Protein AF-A0A1Y3ZPA9-F1 (afdb_monomer_lite)

Secondary structure (DSSP, 8-state):
-HHHHHHHHHHHHHHTT--HHHHHHHHHHHHHHTT-HHHHHHHHHHTHHHHTTS-HHHHHHHHHHHHHHHHHTT-------

pLDDT: mean 86.49, std 12.92, range [49.25, 97.94]

Foldseek 3Di:
DVVVVVVVVVVCVVPVQDPPVLVVLLVVLVVCLPPPLVVSLVSLVVCVVVLVVHDPVSVVSSLVSNQSSCVVVVHDPPPPD

Radius of gyration: 17.1 Å; chains: 1; bounding box: 28×37×48 Å

Sequence (81 aa):
MKRLLYWIGLLIGITACANPKGEDVLAEAERLMQAYPDSALSLLEQAEKESATYPRRNRMHYRLLQAEAMNKAYLPLDCSF

Structure (mmCIF, N/CA/C/O backbone):
data_AF-A0A1Y3ZPA9-F1
#
_entry.id   AF-A0A1Y3ZPA9-F1
#
loop_
_atom_site.group_PDB
_atom_site.id
_atom_site.type_symbol
_atom_site.label_atom_id
_atom_site.label_alt_id
_atom_site.label_comp_id
_atom_site.label_asym_id
_atom_site.label_entity_id
_atom_site.label_seq_id
_atom_site.pdbx_PDB_ins_code
_atom_site.Cartn_x
_atom_site.Cartn_y
_atom_site.Cartn_z
_atom_site.occupancy
_atom_site.B_iso_or_equiv
_atom_site.auth_seq_id
_atom_site.auth_comp_id
_atom_site.auth_asym_id
_atom_site.auth_atom_id
_atom_site.pdbx_PDB_model_num
ATOM 1 N N . MET A 1 1 ? 16.366 -21.689 -38.241 1.00 54.91 1 MET A N 1
ATOM 2 C CA . MET A 1 1 ? 16.915 -21.341 -36.907 1.00 54.91 1 MET A CA 1
ATOM 3 C C . MET A 1 1 ? 16.737 -19.863 -36.540 1.00 54.91 1 MET A C 1
ATOM 5 O O . MET A 1 1 ? 16.317 -19.595 -35.429 1.00 54.91 1 MET A O 1
ATOM 9 N N . LYS A 1 2 ? 16.940 -18.897 -37.454 1.00 61.94 2 LYS A N 1
ATOM 10 C CA . LYS A 1 2 ? 16.790 -17.449 -37.161 1.00 61.94 2 LYS A CA 1
ATOM 11 C C . LYS A 1 2 ? 15.383 -17.019 -36.702 1.00 61.94 2 LYS A C 1
ATOM 13 O O . LYS A 1 2 ? 15.262 -16.160 -35.846 1.00 61.94 2 LYS A O 1
ATOM 18 N N . ARG A 1 3 ? 14.320 -17.659 -37.214 1.00 70.06 3 ARG A N 1
ATOM 19 C CA . ARG A 1 3 ? 12.931 -17.398 -36.783 1.00 70.06 3 ARG A CA 1
ATOM 20 C C . ARG A 1 3 ? 12.698 -17.687 -35.296 1.00 70.06 3 ARG A C 1
ATOM 22 O O . ARG A 1 3 ? 11.987 -16.928 -34.660 1.00 70.06 3 ARG A O 1
ATOM 29 N N . LEU A 1 4 ? 13.321 -18.729 -34.739 1.00 76.94 4 LEU A N 1
ATOM 30 C CA . LEU A 1 4 ? 13.188 -19.069 -33.315 1.00 76.94 4 LEU A CA 1
ATOM 31 C C . LEU A 1 4 ? 13.786 -17.982 -32.414 1.00 76.94 4 LEU A C 1
ATOM 33 O O . LEU A 1 4 ? 13.202 -17.661 -31.389 1.00 76.94 4 LEU A O 1
ATOM 37 N N . LEU A 1 5 ? 14.888 -17.353 -32.836 1.00 78.25 5 LEU A N 1
ATOM 38 C CA . LEU A 1 5 ? 15.505 -16.248 -32.096 1.00 78.25 5 LEU A CA 1
ATOM 39 C C . LEU A 1 5 ? 14.598 -15.008 -32.032 1.00 78.25 5 LEU A C 1
ATOM 41 O O . LEU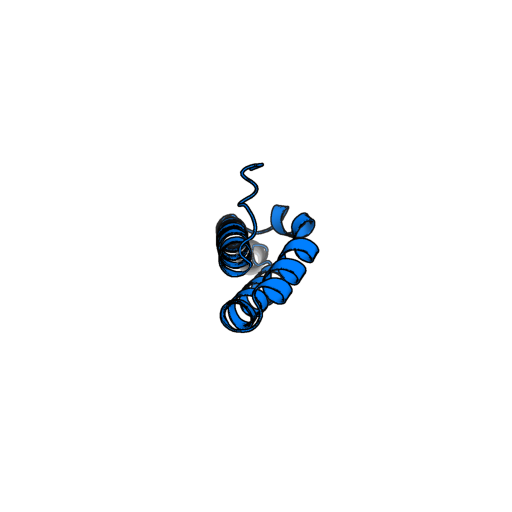 A 1 5 ? 14.536 -14.364 -30.991 1.00 78.25 5 LEU A O 1
ATOM 45 N N . TYR A 1 6 ? 13.841 -14.714 -33.096 1.00 80.56 6 TYR A N 1
ATOM 46 C CA . TYR A 1 6 ? 12.851 -13.629 -33.079 1.00 80.56 6 TYR A CA 1
ATOM 47 C C . TYR A 1 6 ? 11.695 -13.904 -32.109 1.00 80.56 6 TYR A C 1
ATOM 49 O O . TYR A 1 6 ? 11.291 -13.004 -31.379 1.00 80.56 6 TYR A O 1
ATOM 57 N N . TRP A 1 7 ? 11.197 -15.144 -32.053 1.00 83.12 7 TRP A N 1
ATOM 58 C CA . TRP A 1 7 ? 10.152 -15.533 -31.098 1.00 83.12 7 TRP A CA 1
ATOM 59 C C . TRP A 1 7 ? 10.635 -15.470 -29.646 1.00 83.12 7 TRP A C 1
ATOM 61 O O . TRP A 1 7 ? 9.902 -15.003 -28.779 1.00 83.12 7 TRP A O 1
ATOM 71 N N . ILE A 1 8 ? 11.881 -15.877 -29.387 1.00 81.44 8 ILE A N 1
ATOM 72 C CA . ILE A 1 8 ? 12.495 -15.793 -28.055 1.00 81.44 8 ILE A CA 1
ATOM 73 C C . ILE A 1 8 ? 12.675 -14.328 -27.632 1.00 81.44 8 ILE A C 1
ATOM 75 O O . ILE A 1 8 ? 12.307 -13.970 -26.516 1.00 81.44 8 ILE A O 1
ATOM 79 N N . GLY A 1 9 ? 13.169 -13.461 -28.523 1.00 78.69 9 GLY A N 1
ATOM 80 C CA . GLY A 1 9 ? 13.302 -12.027 -28.240 1.00 78.69 9 GLY A CA 1
ATOM 81 C C . GLY A 1 9 ? 11.960 -11.343 -27.960 1.00 78.69 9 GLY A C 1
ATOM 82 O O . GLY A 1 9 ? 11.865 -10.523 -27.049 1.00 78.69 9 GLY A O 1
ATOM 83 N N . LEU A 1 10 ? 10.908 -11.729 -28.690 1.00 79.31 10 LEU A N 1
ATOM 84 C CA . LEU A 1 10 ? 9.550 -11.228 -28.470 1.00 79.31 10 LEU A CA 1
ATOM 85 C C . LEU A 1 10 ? 8.991 -11.665 -27.105 1.00 79.31 10 LEU A C 1
ATOM 87 O O . LEU A 1 10 ? 8.413 -10.846 -26.397 1.00 79.31 10 LEU A O 1
ATOM 91 N N . LEU A 1 11 ? 9.194 -12.927 -26.713 1.00 76.94 11 LEU A N 1
ATOM 92 C CA . LEU A 1 11 ? 8.728 -13.455 -25.425 1.00 76.94 11 LEU A CA 1
ATOM 93 C C . LEU A 1 11 ? 9.402 -12.762 -24.232 1.00 76.94 11 LEU A C 1
ATOM 95 O O . LEU A 1 11 ? 8.712 -12.366 -23.296 1.00 76.94 11 LEU A O 1
ATOM 99 N N . ILE A 1 12 ? 10.721 -12.549 -24.291 1.00 71.56 12 ILE A N 1
ATOM 100 C CA . ILE A 1 12 ? 11.479 -11.879 -23.218 1.00 71.56 12 ILE A CA 1
ATOM 101 C C . ILE A 1 12 ? 11.029 -10.419 -23.052 1.00 71.56 12 ILE A C 1
ATOM 103 O O . ILE A 1 12 ? 10.922 -9.927 -21.928 1.00 71.56 12 ILE A O 1
ATOM 107 N N . GLY A 1 13 ? 10.723 -9.733 -24.159 1.00 70.25 13 GLY A N 1
ATOM 108 C CA . GLY A 1 13 ? 10.249 -8.347 -24.132 1.00 70.25 13 GLY A CA 1
ATOM 109 C C . GLY A 1 13 ? 8.891 -8.171 -23.446 1.00 70.25 13 GLY A C 1
ATOM 110 O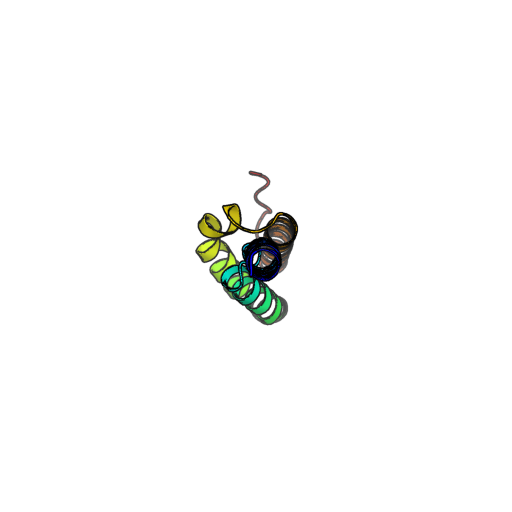 O . GLY A 1 13 ? 8.658 -7.139 -22.826 1.00 70.25 13 GLY A O 1
ATOM 111 N N . ILE A 1 14 ? 8.013 -9.177 -23.510 1.00 67.50 14 ILE A N 1
ATOM 112 C CA . ILE A 1 14 ? 6.671 -9.107 -22.908 1.00 67.50 14 ILE A CA 1
ATOM 113 C C . ILE A 1 14 ? 6.720 -9.435 -21.407 1.00 67.50 14 ILE A C 1
ATOM 115 O O . ILE A 1 14 ? 5.980 -8.842 -20.624 1.00 67.50 14 ILE A O 1
ATOM 119 N N . THR A 1 15 ? 7.606 -10.337 -20.972 1.00 65.25 15 THR A N 1
ATOM 120 C CA . THR A 1 15 ? 7.690 -10.748 -19.557 1.00 65.25 15 THR A CA 1
ATOM 121 C C . THR A 1 15 ? 8.510 -9.798 -18.682 1.00 65.25 15 THR A C 1
ATOM 123 O O . THR A 1 15 ? 8.334 -9.795 -17.467 1.00 65.25 15 THR A O 1
ATOM 126 N N . ALA A 1 16 ? 9.385 -8.971 -19.264 1.00 61.03 16 ALA A N 1
ATOM 127 C CA . ALA A 1 16 ? 10.248 -8.052 -18.511 1.00 61.03 16 ALA A CA 1
ATOM 128 C C . ALA A 1 16 ? 9.493 -6.905 -17.801 1.00 61.03 16 ALA A C 1
ATOM 130 O O . ALA A 1 16 ? 10.071 -6.222 -16.960 1.00 61.03 16 ALA A O 1
ATOM 131 N N . CYS A 1 17 ? 8.214 -6.683 -18.122 1.00 60.91 17 CYS A N 1
ATOM 132 C CA . CYS A 1 17 ? 7.399 -5.626 -17.516 1.00 60.91 17 CYS A CA 1
ATOM 133 C C . CYS A 1 17 ? 6.612 -6.061 -16.268 1.00 60.91 17 CYS A C 1
ATOM 135 O O . CYS A 1 17 ? 5.933 -5.223 -15.671 1.00 60.91 17 CYS A O 1
ATOM 137 N N . ALA A 1 18 ? 6.672 -7.333 -15.867 1.00 64.62 18 ALA A N 1
ATOM 138 C CA . ALA A 1 18 ? 6.013 -7.799 -14.651 1.00 64.62 18 ALA A CA 1
ATOM 139 C C . ALA A 1 18 ? 6.912 -7.538 -13.432 1.00 64.62 18 ALA A C 1
ATOM 141 O O . ALA A 1 18 ? 8.020 -8.067 -13.353 1.00 64.62 18 ALA A O 1
ATOM 142 N N . ASN A 1 19 ? 6.435 -6.736 -12.474 1.00 68.44 19 ASN A N 1
ATOM 143 C CA . ASN A 1 19 ? 7.048 -6.628 -11.149 1.00 68.44 19 ASN A CA 1
ATOM 144 C C . ASN A 1 19 ? 6.183 -7.412 -10.142 1.00 68.44 19 ASN A C 1
ATOM 146 O O . ASN A 1 19 ? 5.278 -6.817 -9.553 1.00 68.44 19 ASN A O 1
ATOM 150 N N . PRO A 1 20 ? 6.426 -8.727 -9.961 1.00 72.44 20 PRO A N 1
ATOM 151 C CA . PRO A 1 20 ? 5.588 -9.574 -9.111 1.00 72.44 20 PRO A CA 1
ATOM 152 C C . PRO A 1 20 ? 5.651 -9.159 -7.637 1.00 72.44 20 PRO A C 1
ATOM 154 O O . PRO A 1 20 ? 4.640 -9.193 -6.949 1.00 72.44 20 PRO A O 1
ATOM 157 N N . LYS A 1 21 ? 6.808 -8.667 -7.170 1.00 77.19 21 LYS A N 1
ATOM 158 C CA . LYS A 1 21 ? 6.977 -8.226 -5.777 1.00 77.19 21 LYS A CA 1
ATOM 159 C C . LYS A 1 21 ? 6.044 -7.074 -5.418 1.00 77.19 21 LYS A C 1
ATOM 161 O O . LYS A 1 21 ? 5.471 -7.065 -4.335 1.00 77.19 21 LYS A O 1
ATOM 166 N N . GLY A 1 22 ? 5.869 -6.121 -6.334 1.00 83.12 22 GLY A N 1
ATOM 167 C CA . GLY A 1 22 ? 4.934 -5.019 -6.127 1.00 83.12 22 GLY A CA 1
ATOM 168 C C . GLY A 1 22 ? 3.478 -5.476 -6.073 1.00 83.12 22 GLY A C 1
ATOM 169 O O . GLY A 1 22 ? 2.688 -4.888 -5.348 1.00 83.12 22 GLY A O 1
ATOM 170 N N . GLU A 1 23 ? 3.105 -6.526 -6.806 1.00 88.50 23 GLU A N 1
ATOM 171 C CA . GLU A 1 23 ? 1.730 -7.039 -6.789 1.00 88.50 23 GLU A CA 1
ATOM 172 C C . GLU A 1 23 ? 1.395 -7.755 -5.481 1.00 88.50 23 GLU A C 1
ATOM 174 O O . GLU A 1 23 ? 0.324 -7.507 -4.928 1.00 88.50 23 GLU A O 1
ATOM 179 N N . ASP A 1 24 ? 2.328 -8.541 -4.942 1.00 92.81 24 ASP A N 1
ATOM 180 C CA . ASP A 1 24 ? 2.149 -9.235 -3.661 1.00 92.81 24 ASP A CA 1
ATOM 181 C C . ASP A 1 24 ? 1.958 -8.247 -2.499 1.00 92.81 24 ASP A C 1
ATOM 183 O O . ASP A 1 24 ? 1.060 -8.413 -1.672 1.00 92.81 24 ASP A O 1
ATOM 187 N N . VAL A 1 25 ? 2.761 -7.175 -2.463 1.00 95.06 25 VAL A N 1
ATOM 188 C CA . VAL A 1 25 ? 2.650 -6.122 -1.438 1.00 95.06 25 VAL A CA 1
ATOM 189 C C . VAL A 1 25 ? 1.297 -5.414 -1.513 1.00 95.06 25 VAL A C 1
ATOM 191 O O . VAL A 1 25 ? 0.661 -5.190 -0.484 1.00 95.06 25 VAL A O 1
ATOM 194 N N . LEU A 1 26 ? 0.838 -5.069 -2.721 1.00 96.88 26 LEU A N 1
ATOM 195 C CA . LEU A 1 26 ? -0.446 -4.389 -2.906 1.00 96.88 26 LEU A CA 1
ATOM 196 C C . LEU A 1 26 ? -1.625 -5.287 -2.518 1.00 96.88 26 LEU A C 1
ATOM 198 O O . LEU A 1 26 ? -2.553 -4.813 -1.865 1.00 96.88 26 LEU A O 1
ATOM 202 N N . ALA A 1 27 ? -1.574 -6.572 -2.874 1.00 97.06 27 ALA A N 1
ATOM 203 C CA . ALA A 1 27 ? -2.610 -7.534 -2.508 1.00 97.06 27 ALA A CA 1
ATOM 204 C C . ALA A 1 27 ? -2.690 -7.738 -0.985 1.00 97.06 27 ALA A C 1
ATOM 206 O O . ALA A 1 27 ? -3.782 -7.800 -0.418 1.00 97.06 27 ALA A O 1
ATOM 207 N N . GLU A 1 28 ? -1.543 -7.799 -0.306 1.00 97.25 28 GLU A N 1
ATOM 208 C CA . GLU A 1 28 ? -1.509 -7.926 1.151 1.00 97.25 28 GLU A CA 1
ATOM 209 C C . GLU A 1 28 ? -2.005 -6.653 1.852 1.00 97.25 28 GLU A C 1
ATOM 211 O O . GLU A 1 28 ? -2.773 -6.738 2.813 1.00 97.25 28 GLU A O 1
ATOM 216 N N . ALA A 1 29 ? -1.649 -5.470 1.342 1.00 97.56 29 ALA A N 1
ATOM 217 C CA . ALA A 1 29 ? -2.174 -4.206 1.857 1.00 97.56 29 ALA A CA 1
ATOM 218 C C . ALA A 1 29 ? -3.707 -4.132 1.726 1.00 97.56 29 ALA A C 1
ATOM 220 O O . ALA A 1 29 ? -4.389 -3.754 2.679 1.00 97.56 29 ALA A O 1
ATOM 221 N N . GLU A 1 30 ? -4.262 -4.551 0.585 1.00 97.81 30 GLU A N 1
ATOM 222 C CA . GLU A 1 30 ? -5.712 -4.607 0.356 1.00 97.81 30 GLU A CA 1
ATOM 223 C C . GLU A 1 30 ? -6.406 -5.600 1.306 1.00 97.81 30 GLU A C 1
ATOM 225 O O . GLU A 1 30 ? -7.461 -5.295 1.872 1.00 97.81 30 GLU A O 1
ATOM 230 N N . ARG A 1 31 ? -5.778 -6.755 1.568 1.00 97.88 31 ARG A N 1
ATOM 231 C CA . ARG A 1 31 ? -6.271 -7.751 2.534 1.00 97.88 31 ARG A CA 1
ATOM 232 C C . ARG A 1 31 ? -6.338 -7.195 3.958 1.00 97.88 31 ARG A C 1
ATOM 234 O O . ARG A 1 31 ? -7.305 -7.459 4.675 1.00 97.88 31 ARG A O 1
ATOM 241 N N . LEU A 1 32 ? -5.320 -6.443 4.375 1.00 97.94 32 LEU A N 1
ATOM 242 C CA . LEU A 1 32 ? -5.248 -5.845 5.711 1.00 97.94 32 LEU A CA 1
ATOM 243 C C . LEU A 1 32 ? -6.174 -4.631 5.862 1.00 97.94 32 LEU A C 1
ATOM 245 O O . LEU A 1 32 ? -6.651 -4.374 6.966 1.00 97.94 32 LEU A O 1
ATOM 249 N N . MET A 1 33 ? -6.477 -3.929 4.768 1.00 97.81 33 MET A N 1
ATOM 250 C CA . MET A 1 33 ? -7.144 -2.622 4.741 1.00 97.81 33 MET A CA 1
ATOM 251 C C . MET A 1 33 ? -8.387 -2.507 5.632 1.00 97.81 33 MET A C 1
ATOM 253 O O . MET A 1 33 ? -8.591 -1.499 6.306 1.00 97.81 33 MET A O 1
ATOM 257 N N . GLN A 1 34 ? -9.253 -3.524 5.621 1.00 95.62 34 GLN A N 1
ATOM 258 C CA . GLN A 1 34 ? -10.536 -3.452 6.324 1.00 95.62 34 GLN A CA 1
ATOM 259 C C . GLN A 1 34 ? -10.416 -3.699 7.830 1.00 95.62 34 GLN A C 1
ATOM 261 O O . GLN A 1 34 ? -11.163 -3.098 8.597 1.00 95.62 34 GLN A O 1
ATOM 266 N N . ALA A 1 35 ? -9.505 -4.579 8.251 1.00 97.06 35 ALA A N 1
ATOM 267 C CA . ALA A 1 35 ? -9.375 -4.991 9.650 1.00 97.06 35 ALA A CA 1
ATOM 268 C C . ALA A 1 35 ? -8.252 -4.249 10.390 1.00 97.06 35 ALA A C 1
ATOM 270 O O . ALA A 1 35 ? -8.375 -3.990 11.585 1.00 97.06 35 ALA A O 1
ATOM 271 N N . TYR A 1 36 ? -7.173 -3.908 9.681 1.00 97.56 36 TYR A N 1
ATOM 272 C CA . TYR A 1 36 ? -5.934 -3.361 10.235 1.00 97.56 36 TYR A CA 1
ATOM 273 C C . TYR A 1 36 ? -5.360 -2.263 9.314 1.00 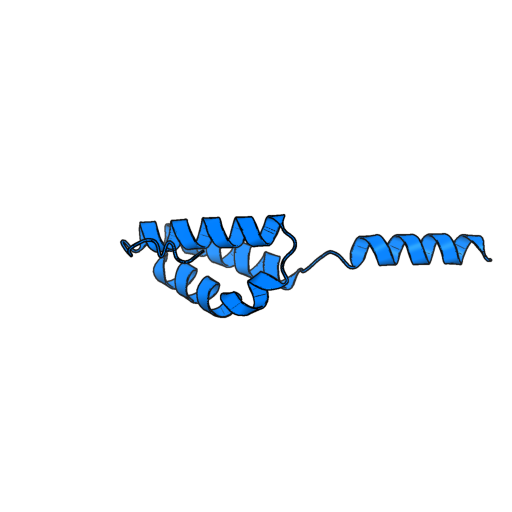97.56 36 TYR A C 1
ATOM 275 O O . TYR A 1 36 ? -4.302 -2.460 8.706 1.00 97.56 36 TYR A O 1
ATOM 283 N N . PRO A 1 37 ? -6.037 -1.104 9.186 1.00 96.56 37 PRO A N 1
ATOM 284 C CA . PRO A 1 37 ? -5.611 -0.031 8.282 1.00 96.56 37 PRO A CA 1
ATOM 285 C C . PRO A 1 37 ? -4.214 0.515 8.613 1.00 96.56 37 PRO A C 1
ATOM 287 O O . PRO A 1 37 ? -3.447 0.795 7.698 1.00 96.56 37 PRO A O 1
ATOM 290 N N . ASP A 1 38 ? -3.830 0.566 9.891 1.00 96.31 38 ASP A N 1
ATOM 291 C CA . ASP A 1 38 ? -2.483 0.990 10.305 1.00 96.31 38 ASP A CA 1
ATOM 292 C C . ASP A 1 38 ? -1.398 0.009 9.837 1.00 96.31 38 ASP A C 1
ATOM 294 O O . ASP A 1 38 ? -0.311 0.407 9.420 1.00 96.31 38 ASP A O 1
ATOM 298 N N . SER A 1 39 ? -1.690 -1.296 9.866 1.00 96.75 39 SER A N 1
ATOM 299 C CA . SER A 1 39 ? -0.773 -2.322 9.357 1.00 96.75 39 SER A CA 1
ATOM 300 C C . SER A 1 39 ? -0.667 -2.272 7.835 1.00 96.75 39 SER A C 1
ATOM 302 O O . SER A 1 39 ? 0.434 -2.409 7.302 1.00 96.75 39 SER A O 1
ATOM 304 N N . ALA A 1 40 ? -1.784 -2.029 7.140 1.00 97.56 40 ALA A N 1
ATOM 305 C CA . ALA A 1 40 ? -1.782 -1.795 5.698 1.00 97.56 40 ALA A CA 1
ATOM 306 C C . ALA A 1 40 ? -0.939 -0.559 5.340 1.00 97.56 40 ALA A C 1
ATOM 308 O O . ALA A 1 40 ? -0.115 -0.625 4.429 1.00 97.56 40 ALA A O 1
ATOM 309 N N . LEU A 1 41 ? -1.082 0.537 6.093 1.00 96.94 41 LEU A N 1
ATOM 310 C CA . LEU A 1 41 ? -0.292 1.750 5.896 1.00 96.94 41 LEU A CA 1
ATOM 311 C C . LEU A 1 41 ? 1.202 1.501 6.130 1.00 96.94 41 LEU A C 1
ATOM 313 O O . LEU A 1 41 ? 2.009 1.825 5.263 1.00 96.94 41 LEU A O 1
ATOM 317 N N . SER A 1 42 ? 1.570 0.851 7.238 1.00 97.06 42 SER A N 1
ATOM 318 C CA . SER A 1 42 ? 2.972 0.535 7.543 1.00 97.06 42 SER A CA 1
ATOM 319 C C . SER A 1 42 ? 3.623 -0.348 6.471 1.00 97.06 42 SER A C 1
ATOM 321 O O . SER A 1 42 ? 4.795 -0.161 6.136 1.00 97.06 42 SER A O 1
ATOM 323 N N . LEU A 1 43 ? 2.874 -1.299 5.904 1.00 97.06 43 LEU A N 1
ATOM 324 C CA . LEU A 1 43 ? 3.348 -2.124 4.792 1.00 97.06 43 LEU A CA 1
ATOM 325 C C . LEU A 1 43 ? 3.597 -1.285 3.527 1.00 97.06 43 LEU A C 1
ATOM 327 O O . LEU A 1 43 ? 4.614 -1.467 2.857 1.00 97.06 43 LEU A O 1
ATOM 331 N N . LEU A 1 44 ? 2.692 -0.354 3.211 1.00 96.00 44 LEU A N 1
ATOM 332 C CA . LEU A 1 44 ? 2.833 0.545 2.063 1.00 96.00 44 LEU A CA 1
ATOM 333 C C . LEU A 1 44 ? 4.020 1.504 2.243 1.00 96.00 44 LEU A C 1
ATOM 335 O O . LEU A 1 44 ? 4.809 1.665 1.316 1.00 96.00 44 LEU A O 1
ATOM 339 N N . GLU A 1 45 ? 4.219 2.066 3.435 1.00 95.06 45 GLU A N 1
ATOM 340 C CA . GLU A 1 45 ? 5.370 2.929 3.747 1.00 95.06 45 GLU A CA 1
ATOM 341 C C . GLU A 1 45 ? 6.711 2.204 3.567 1.00 95.06 45 GLU A C 1
ATOM 343 O O . GLU A 1 45 ? 7.654 2.756 2.997 1.00 95.06 45 GLU A O 1
ATOM 348 N N . GLN A 1 46 ? 6.799 0.932 3.969 1.00 94.75 46 GLN A N 1
ATOM 349 C CA . GLN A 1 46 ? 7.996 0.114 3.733 1.00 94.75 46 GLN A CA 1
ATOM 350 C C . GLN A 1 46 ? 8.29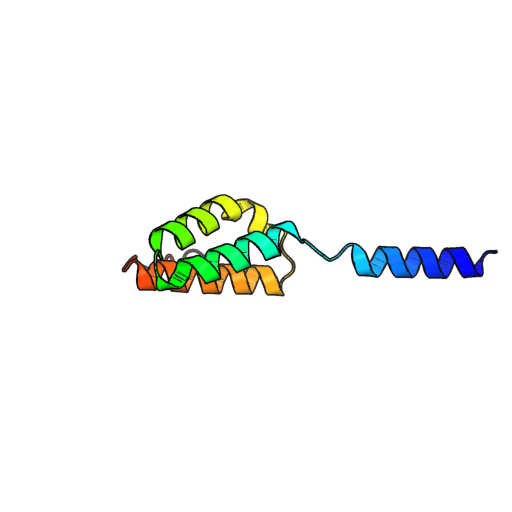5 -0.063 2.236 1.00 94.75 46 GLN A C 1
ATOM 352 O O . GLN A 1 46 ? 9.461 -0.149 1.838 1.00 94.75 46 GLN A O 1
ATOM 357 N N . ALA A 1 47 ? 7.254 -0.078 1.403 1.00 93.12 47 ALA A N 1
ATOM 358 C CA . ALA A 1 47 ? 7.353 -0.212 -0.044 1.00 93.12 47 ALA A CA 1
ATOM 359 C C . ALA A 1 47 ? 7.501 1.129 -0.789 1.00 93.12 47 ALA A C 1
ATOM 361 O O . ALA A 1 47 ? 7.659 1.121 -2.013 1.00 93.12 47 ALA A O 1
ATOM 362 N N . GLU A 1 48 ? 7.503 2.276 -0.099 1.00 93.25 48 GLU A N 1
ATOM 363 C CA . GLU A 1 48 ? 7.468 3.608 -0.722 1.00 93.25 48 GLU A CA 1
ATOM 364 C C . GLU A 1 48 ? 8.580 3.796 -1.765 1.00 93.25 48 GLU A C 1
ATOM 366 O O . GLU A 1 48 ? 8.318 4.184 -2.907 1.00 93.25 48 GLU A O 1
ATOM 371 N N . LYS A 1 49 ? 9.823 3.454 -1.409 1.00 90.50 49 LYS A N 1
ATOM 372 C CA . LYS A 1 49 ? 10.977 3.580 -2.317 1.00 90.50 49 LYS A CA 1
ATOM 373 C C . LYS A 1 49 ? 10.860 2.665 -3.533 1.00 90.50 49 LYS A C 1
ATOM 375 O O . LYS A 1 49 ? 11.233 3.057 -4.638 1.00 90.50 49 LYS A O 1
ATOM 380 N N . GLU A 1 50 ? 10.350 1.451 -3.340 1.00 90.25 50 GLU A N 1
ATOM 381 C CA . GLU A 1 50 ? 10.183 0.479 -4.423 1.00 90.25 50 GLU A CA 1
ATOM 382 C C . GLU A 1 50 ? 9.023 0.868 -5.350 1.00 90.25 50 GLU A C 1
ATOM 384 O O . GLU A 1 50 ? 9.099 0.640 -6.561 1.00 90.25 50 GLU A O 1
ATOM 389 N N . SER A 1 51 ? 8.003 1.550 -4.817 1.00 90.12 51 SER A N 1
ATOM 390 C CA . SER A 1 51 ? 6.814 1.979 -5.561 1.00 90.12 51 SER A CA 1
ATOM 391 C C . SER A 1 51 ? 7.131 2.867 -6.773 1.00 90.12 51 SER A C 1
ATOM 393 O O . SER A 1 51 ? 6.410 2.846 -7.775 1.00 90.12 51 SER A O 1
ATOM 395 N N . ALA A 1 52 ? 8.254 3.597 -6.743 1.00 89.31 52 A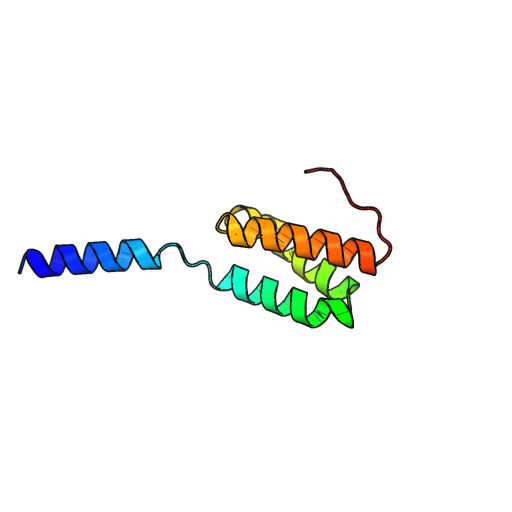LA A N 1
ATOM 396 C CA . ALA A 1 52 ? 8.733 4.405 -7.865 1.00 89.31 52 ALA A CA 1
ATOM 397 C C . ALA A 1 52 ? 9.079 3.563 -9.107 1.00 89.31 52 ALA A C 1
ATOM 399 O O . ALA A 1 52 ? 8.976 4.054 -10.234 1.00 89.31 52 ALA A O 1
ATOM 400 N N . THR A 1 53 ? 9.458 2.297 -8.905 1.00 88.88 53 THR A N 1
ATOM 401 C CA . THR A 1 53 ? 9.811 1.342 -9.968 1.00 88.88 53 THR A CA 1
ATOM 402 C C . THR A 1 53 ? 8.608 0.559 -10.492 1.00 88.88 53 THR A C 1
ATOM 404 O O . THR A 1 53 ? 8.728 -0.184 -11.468 1.00 88.88 53 THR A O 1
ATOM 407 N N . TYR A 1 54 ? 7.436 0.709 -9.866 1.00 89.56 54 TYR A N 1
ATOM 408 C CA . TYR A 1 54 ? 6.239 -0.008 -10.284 1.00 89.56 54 TYR A CA 1
ATOM 409 C C . TYR A 1 54 ? 5.766 0.457 -11.665 1.00 89.56 54 TYR A C 1
ATOM 411 O O . TYR A 1 54 ? 5.834 1.650 -11.989 1.00 89.56 54 TYR A O 1
ATOM 419 N N . PRO A 1 55 ? 5.186 -0.455 -12.470 1.00 89.38 55 PRO A N 1
ATOM 420 C CA . PRO A 1 55 ? 4.419 -0.064 -13.641 1.00 89.38 55 PRO A CA 1
ATOM 421 C C . PRO A 1 55 ? 3.367 0.982 -13.260 1.00 89.38 55 PRO A C 1
ATOM 423 O O . PRO A 1 55 ? 2.785 0.924 -12.175 1.00 89.38 55 PRO A O 1
ATOM 426 N N . ARG A 1 56 ? 3.071 1.920 -14.169 1.00 89.12 56 ARG A N 1
ATOM 427 C CA . ARG A 1 56 ? 2.173 3.061 -13.903 1.00 89.12 56 ARG A CA 1
ATOM 428 C C . ARG A 1 56 ? 0.868 2.659 -13.207 1.00 89.12 56 ARG A C 1
ATOM 430 O O . ARG A 1 56 ? 0.447 3.347 -12.284 1.00 89.12 56 ARG A O 1
ATOM 437 N N . ARG A 1 57 ? 0.245 1.554 -13.633 1.00 91.12 57 ARG A N 1
ATOM 438 C CA . ARG A 1 57 ? -0.980 1.014 -13.024 1.00 91.12 57 ARG A CA 1
ATOM 439 C C . ARG A 1 57 ? -0.790 0.720 -11.535 1.00 91.12 57 ARG A C 1
ATOM 441 O O . ARG A 1 57 ? -1.560 1.210 -10.720 1.00 91.12 57 ARG A O 1
ATOM 448 N N . ASN A 1 58 ? 0.245 -0.039 -11.193 1.00 93.31 58 ASN A N 1
ATOM 449 C CA . ASN A 1 58 ? 0.497 -0.482 -9.824 1.00 93.31 58 ASN A CA 1
ATOM 450 C C . ASN A 1 58 ? 0.979 0.683 -8.952 1.00 93.31 58 ASN A C 1
ATOM 452 O O . ASN A 1 58 ? 0.609 0.761 -7.789 1.00 93.31 58 ASN A O 1
ATOM 456 N N . ARG A 1 59 ? 1.687 1.662 -9.530 1.00 93.25 59 ARG A N 1
ATOM 457 C CA . ARG A 1 59 ? 2.009 2.916 -8.836 1.00 93.25 59 ARG A CA 1
ATOM 458 C C . ARG A 1 59 ? 0.757 3.727 -8.483 1.00 93.25 59 ARG A C 1
ATOM 460 O O . ARG A 1 59 ? 0.681 4.283 -7.396 1.00 93.25 59 ARG A O 1
ATOM 467 N N . MET A 1 60 ? -0.231 3.799 -9.378 1.00 94.56 60 MET A N 1
ATOM 468 C CA . MET A 1 60 ? -1.510 4.446 -9.055 1.00 94.56 60 MET A CA 1
ATOM 469 C C . MET A 1 60 ? -2.298 3.646 -8.016 1.00 94.56 60 MET A C 1
ATOM 471 O O . MET A 1 60 ? -2.868 4.243 -7.110 1.00 94.56 60 MET A O 1
ATOM 475 N N . HIS A 1 61 ? -2.294 2.315 -8.117 1.00 95.75 61 HIS A N 1
ATOM 476 C CA . HIS A 1 61 ? -2.951 1.447 -7.141 1.00 95.75 61 HIS A CA 1
ATOM 477 C C . HIS A 1 61 ? -2.351 1.622 -5.738 1.00 95.75 61 HIS A C 1
ATOM 479 O O . HIS A 1 61 ? -3.091 1.858 -4.791 1.00 95.75 61 HIS A O 1
ATOM 485 N N . TYR A 1 62 ? -1.019 1.639 -5.635 1.00 96.19 62 TYR A N 1
ATOM 486 C CA . TYR A 1 62 ? -0.284 1.977 -4.415 1.00 96.19 62 TYR A CA 1
ATOM 487 C C . TYR A 1 62 ? -0.780 3.285 -3.787 1.00 96.19 62 TYR A C 1
ATOM 489 O O . TYR A 1 62 ? -1.115 3.314 -2.608 1.00 96.19 62 TYR A O 1
ATOM 497 N N . ARG A 1 63 ? -0.885 4.362 -4.581 1.00 95.19 63 ARG A N 1
ATOM 498 C CA . ARG A 1 63 ? -1.337 5.673 -4.084 1.00 95.19 63 ARG A CA 1
ATOM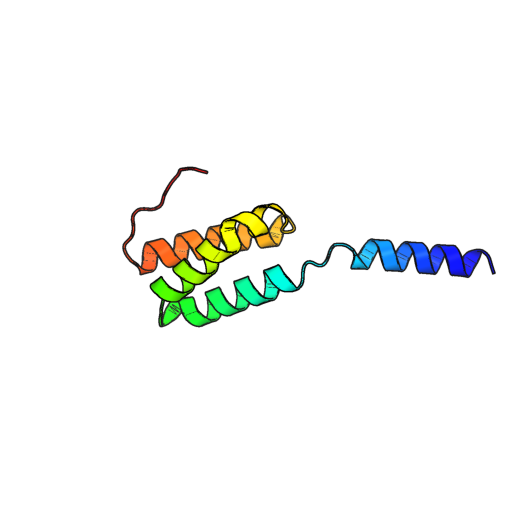 499 C C . ARG A 1 63 ? -2.782 5.651 -3.586 1.00 95.19 63 ARG A C 1
ATOM 501 O O . ARG A 1 63 ? -3.082 6.311 -2.598 1.00 95.19 63 ARG A O 1
ATOM 508 N N . LEU A 1 64 ? -3.662 4.902 -4.250 1.00 97.06 64 LEU A N 1
ATOM 509 C CA . LEU A 1 64 ? -5.049 4.746 -3.808 1.00 97.06 64 LEU A CA 1
ATOM 510 C C . LEU A 1 64 ? -5.132 3.985 -2.482 1.00 97.06 64 LEU A C 1
ATOM 512 O O . LEU A 1 64 ? -5.807 4.458 -1.572 1.00 97.06 64 LEU A O 1
ATOM 516 N N . LEU A 1 65 ? -4.403 2.873 -2.348 1.00 97.25 65 LEU A N 1
ATOM 517 C CA . LEU A 1 65 ? -4.351 2.115 -1.095 1.00 97.25 65 LEU A CA 1
ATOM 518 C C . LEU A 1 65 ? -3.738 2.949 0.036 1.00 97.25 65 LEU A C 1
ATOM 520 O O . LEU A 1 65 ? -4.249 2.925 1.149 1.00 97.25 65 LEU A O 1
ATOM 524 N N . GLN A 1 66 ? -2.695 3.735 -0.245 1.00 96.62 66 GLN A N 1
ATOM 525 C CA . GLN A 1 66 ? -2.090 4.638 0.738 1.00 96.62 66 GLN A CA 1
ATOM 526 C C . GLN A 1 66 ? -3.118 5.661 1.241 1.00 96.62 66 GLN A C 1
ATOM 528 O O . GLN A 1 66 ? -3.315 5.792 2.446 1.00 96.62 66 GLN A O 1
ATOM 533 N N . ALA A 1 67 ? -3.825 6.333 0.329 1.00 96.00 67 ALA A N 1
ATOM 534 C CA . ALA A 1 67 ? -4.857 7.301 0.691 1.00 96.00 67 ALA A CA 1
ATOM 535 C C . ALA A 1 67 ? -6.023 6.658 1.465 1.00 96.00 67 ALA A C 1
ATOM 537 O O . ALA A 1 67 ? -6.514 7.238 2.433 1.00 96.00 67 ALA A O 1
ATOM 538 N N . GLU A 1 68 ? -6.457 5.457 1.071 1.00 97.19 68 GLU A N 1
ATOM 539 C CA . GLU A 1 68 ? -7.506 4.721 1.782 1.00 97.19 68 GLU A CA 1
ATOM 540 C C . GLU A 1 68 ? -7.069 4.341 3.200 1.00 97.19 68 GLU A C 1
ATOM 542 O O . GLU A 1 68 ? -7.831 4.558 4.146 1.00 97.19 68 GLU A O 1
ATOM 547 N N . ALA A 1 69 ? -5.846 3.826 3.357 1.00 97.06 69 ALA A N 1
ATOM 548 C CA . ALA A 1 69 ? -5.301 3.443 4.653 1.00 97.06 69 ALA A CA 1
ATOM 549 C C . ALA A 1 69 ? -5.198 4.653 5.589 1.00 97.06 69 ALA A C 1
ATOM 551 O O . ALA A 1 69 ? -5.697 4.589 6.710 1.00 97.06 69 ALA A O 1
ATOM 552 N N . MET A 1 70 ? -4.660 5.783 5.110 1.00 95.81 70 MET A N 1
ATOM 553 C CA . MET A 1 70 ? -4.607 7.038 5.874 1.00 95.81 70 MET A CA 1
ATOM 554 C C . MET A 1 70 ? -6.004 7.508 6.289 1.00 95.81 70 MET A C 1
ATOM 556 O O . MET A 1 70 ? -6.230 7.827 7.454 1.00 95.81 70 MET A O 1
ATOM 560 N N . ASN A 1 71 ? -6.966 7.490 5.362 1.00 96.06 71 ASN A N 1
ATOM 561 C CA . ASN A 1 71 ? -8.342 7.887 5.650 1.00 96.06 71 ASN A CA 1
ATOM 562 C C . ASN A 1 71 ? -9.003 6.979 6.706 1.00 96.06 71 ASN A C 1
ATOM 564 O O . ASN A 1 71 ? -9.669 7.473 7.613 1.00 96.06 71 ASN A O 1
ATOM 568 N N . LYS A 1 72 ? -8.802 5.657 6.625 1.00 95.81 72 LYS A N 1
ATOM 569 C CA . LYS A 1 72 ? -9.325 4.689 7.609 1.00 95.81 72 LYS A CA 1
ATOM 570 C C . LYS A 1 72 ? -8.615 4.762 8.963 1.00 95.81 72 LYS A C 1
ATOM 572 O O . LYS A 1 72 ? -9.247 4.492 9.980 1.00 95.81 72 LYS A O 1
ATOM 577 N N . ALA A 1 73 ? -7.342 5.145 8.971 1.00 93.38 73 ALA A N 1
ATOM 578 C CA . ALA A 1 73 ? -6.558 5.422 10.171 1.00 93.38 73 ALA A CA 1
ATOM 579 C C . ALA A 1 73 ? -6.833 6.822 10.762 1.00 93.38 73 ALA A C 1
ATOM 581 O O . ALA A 1 73 ? -6.236 7.193 11.769 1.00 93.38 73 ALA A O 1
ATOM 582 N N . TYR A 1 74 ? -7.737 7.608 10.157 1.00 92.56 74 TYR A N 1
ATOM 583 C CA . TYR A 1 74 ? -8.030 8.996 10.537 1.00 92.56 74 TYR A CA 1
ATOM 584 C C . TYR A 1 74 ? -6.794 9.914 10.524 1.00 92.56 74 TYR A C 1
ATOM 586 O O . TYR A 1 74 ? -6.716 10.887 11.277 1.00 92.56 74 TYR A O 1
ATOM 594 N N . LEU A 1 75 ? -5.833 9.618 9.649 1.00 90.94 75 LEU A N 1
ATOM 595 C CA . LEU A 1 75 ? -4.648 10.434 9.426 1.00 90.94 75 LEU A CA 1
ATOM 596 C C . LEU A 1 75 ? -4.923 11.495 8.350 1.00 90.94 75 LEU A C 1
ATOM 598 O O . LEU A 1 75 ? -5.691 11.248 7.413 1.00 90.94 75 LEU A O 1
ATOM 602 N N . PRO A 1 76 ? -4.304 12.684 8.449 1.00 88.50 76 PRO A N 1
ATOM 603 C CA . PRO A 1 76 ? -4.387 13.681 7.391 1.00 88.50 76 PRO A CA 1
ATOM 604 C C . PRO A 1 76 ? -3.763 13.128 6.109 1.00 88.50 76 PRO A C 1
ATOM 606 O O . PRO A 1 76 ? -2.686 12.547 6.147 1.00 88.50 76 PRO A O 1
ATOM 609 N N . LEU A 1 77 ? -4.423 13.327 4.968 1.00 81.75 77 LEU A N 1
ATOM 610 C CA . LEU A 1 77 ? -3.843 12.985 3.673 1.00 81.75 77 LEU A CA 1
ATOM 611 C C . LEU A 1 77 ? -2.663 13.919 3.398 1.00 81.75 77 LEU A C 1
ATOM 613 O O . LEU A 1 77 ? -2.848 15.127 3.228 1.00 81.75 77 LEU A O 1
ATOM 617 N N . ASP A 1 78 ? -1.462 13.358 3.324 1.00 68.69 78 ASP A N 1
ATOM 618 C CA . ASP A 1 78 ? -0.285 14.104 2.909 1.00 68.69 78 ASP A CA 1
ATOM 619 C C . ASP A 1 78 ? -0.398 14.387 1.407 1.00 68.69 78 ASP A C 1
ATOM 621 O O . ASP A 1 78 ? -0.142 13.535 0.559 1.00 68.69 78 ASP A O 1
ATOM 625 N N . CYS A 1 79 ? -0.795 15.614 1.062 1.00 56.81 79 CYS A N 1
ATOM 626 C CA . CYS A 1 79 ? -0.896 16.091 -0.322 1.00 56.81 79 CYS A CA 1
ATOM 627 C C . CYS A 1 79 ? 0.470 16.392 -0.973 1.00 56.81 79 CYS A C 1
ATOM 629 O O . CYS A 1 79 ? 0.531 17.071 -2.000 1.00 56.81 79 CYS A O 1
ATOM 631 N N . SER A 1 80 ? 1.566 15.921 -0.378 1.00 56.88 80 SER A N 1
ATOM 632 C CA . SER A 1 80 ? 2.933 16.062 -0.886 1.00 56.88 80 SER A CA 1
ATOM 633 C C . SER A 1 80 ? 3.171 15.028 -1.994 1.00 56.88 80 SER A C 1
ATOM 635 O O . SER A 1 80 ? 3.853 14.024 -1.792 1.00 56.88 80 SER A O 1
ATOM 637 N N . PHE A 1 81 ? 2.516 15.236 -3.137 1.00 49.25 81 PHE A N 1
ATOM 638 C CA . PHE A 1 81 ? 2.577 14.365 -4.315 1.00 49.25 81 PHE A CA 1
ATOM 639 C C . PHE A 1 81 ? 3.776 14.659 -5.218 1.00 49.25 81 PHE A C 1
ATOM 641 O O . PHE A 1 81 ? 4.049 15.854 -5.475 1.00 49.25 81 PHE A O 1
#